Protein AF-A0A532CCW8-F1 (afdb_monomer_lite)

Radius of gyration: 17.32 Å; chains: 1; bounding box: 40×29×52 Å

Foldseek 3Di:
DDPPPPLCVLQVPDDDDDPVVVVLSVVLLVPLQDPDDDDQDDDPPPPSVSSVLSSQCNYPLVVFDEAEDEQPPDDLVVSLCQAAWDAQPPDDPSNHTDHHPPRNRVSGDYHYHPVVRHDPVSVVVVVVVNVD

Secondary structure (DSSP, 8-state):
------GGGG-TT----SHHHHHHHHHHHHHTTS---------TTS-HHHHHHHHHHTSTTTTS-EEEEE-TT--HHHHHHHHH-B-TTSSTT--S-B--HHHHTTTSEEEEETGGG--HHHHHHHHHHHH-

pLDDT: mean 86.01, std 14.14, range [35.56, 96.81]

Structure (mmCIF, N/CA/C/O backbone):
data_AF-A0A532CCW8-F1
#
_entry.id   AF-A0A532CCW8-F1
#
loop_
_atom_site.group_PDB
_atom_site.id
_atom_site.type_symbol
_atom_site.label_atom_id
_atom_site.label_alt_id
_atom_site.label_comp_id
_atom_site.label_asym_id
_atom_site.label_entity_id
_atom_site.label_seq_id
_atom_site.pdbx_PDB_ins_code
_atom_site.Cartn_x
_atom_site.Cartn_y
_atom_site.Cartn_z
_atom_site.occupancy
_atom_site.B_iso_or_equiv
_atom_site.auth_seq_id
_atom_site.auth_comp_id
_atom_site.auth_asym_id
_atom_site.auth_atom_id
_atom_site.pdbx_PDB_model_num
ATOM 1 N N . MET A 1 1 ? -19.971 -14.895 30.443 1.00 35.56 1 MET A N 1
ATOM 2 C CA . MET A 1 1 ? -18.645 -14.285 30.654 1.00 35.56 1 MET A CA 1
ATOM 3 C C . MET A 1 1 ? -18.173 -13.887 29.267 1.00 35.56 1 MET A C 1
ATOM 5 O O . MET A 1 1 ? -18.016 -14.773 28.442 1.00 35.56 1 MET A O 1
ATOM 9 N N . ARG A 1 2 ? -18.218 -12.591 28.936 1.00 36.66 2 ARG A N 1
ATOM 10 C CA . ARG A 1 2 ? -17.963 -12.102 27.572 1.00 36.66 2 ARG A CA 1
ATOM 11 C C . ARG A 1 2 ? -16.468 -12.204 27.295 1.00 36.66 2 ARG A C 1
ATOM 13 O O . ARG A 1 2 ? -15.680 -11.734 28.107 1.00 36.66 2 ARG A O 1
ATOM 20 N N . GLU A 1 3 ? -16.124 -12.830 26.180 1.00 39.66 3 GLU A N 1
ATOM 21 C CA . GLU A 1 3 ? -14.782 -12.851 25.612 1.00 39.66 3 GLU A CA 1
ATOM 22 C C . GLU A 1 3 ? -14.392 -11.418 25.227 1.00 39.66 3 GLU A C 1
ATOM 24 O O . GLU A 1 3 ? -14.631 -10.958 24.113 1.00 39.66 3 GLU A O 1
ATOM 29 N N . GLU A 1 4 ? -13.814 -10.678 26.170 1.00 39.59 4 GLU A N 1
ATOM 30 C CA . GLU A 1 4 ? -12.889 -9.601 25.834 1.00 39.59 4 GLU A CA 1
ATOM 31 C C . GLU A 1 4 ? -11.617 -10.282 25.338 1.00 39.59 4 GLU A C 1
ATOM 33 O O . GLU A 1 4 ? -10.669 -10.507 26.084 1.00 39.59 4 GLU A O 1
ATOM 38 N N . ILE A 1 5 ? -11.655 -10.713 24.074 1.00 44.22 5 ILE A N 1
ATOM 39 C CA . ILE A 1 5 ? -10.455 -11.096 23.343 1.00 44.22 5 ILE A CA 1
ATOM 40 C C . ILE A 1 5 ? -9.527 -9.897 23.454 1.00 44.22 5 ILE A C 1
ATOM 42 O O . ILE A 1 5 ? -9.855 -8.800 22.996 1.00 44.22 5 ILE A O 1
ATOM 46 N N . ASP A 1 6 ? -8.412 -10.133 24.129 1.00 42.06 6 ASP A N 1
ATOM 47 C CA . ASP A 1 6 ? -7.267 -9.261 24.280 1.00 42.06 6 ASP A CA 1
ATOM 48 C C . ASP A 1 6 ? -6.740 -8.865 22.891 1.00 42.06 6 ASP A C 1
ATOM 50 O O . ASP A 1 6 ? -5.789 -9.441 22.363 1.00 42.06 6 ASP A O 1
ATOM 54 N N . GLN A 1 7 ? -7.419 -7.904 22.255 1.00 46.50 7 GLN A N 1
ATOM 55 C CA . GLN A 1 7 ? -7.042 -7.361 20.951 1.00 46.50 7 GLN A CA 1
ATOM 56 C C . GLN A 1 7 ? -5.660 -6.699 21.005 1.00 46.50 7 GLN A C 1
ATOM 58 O O . GLN A 1 7 ? -5.055 -6.511 19.958 1.00 46.50 7 GLN A O 1
ATOM 63 N N . SER A 1 8 ? -5.132 -6.405 22.199 1.00 45.91 8 SER A N 1
ATOM 64 C CA . SER A 1 8 ? -3.763 -5.923 22.405 1.00 45.91 8 SER A CA 1
ATOM 65 C C . SER A 1 8 ? -2.706 -6.924 21.931 1.00 45.91 8 SER A C 1
ATOM 67 O O . SER A 1 8 ? -1.664 -6.506 21.439 1.00 45.91 8 SER A O 1
ATOM 69 N N . SER A 1 9 ? -2.968 -8.231 22.033 1.00 45.84 9 SER A N 1
ATOM 70 C CA . SER A 1 9 ? -1.977 -9.272 21.708 1.00 45.84 9 SER A CA 1
ATOM 71 C C . SER A 1 9 ? -1.716 -9.464 20.209 1.00 45.84 9 SER A C 1
ATOM 73 O O . SER A 1 9 ? -0.690 -10.023 19.839 1.00 45.84 9 SER A O 1
ATOM 75 N N . MET A 1 10 ? -2.605 -8.991 19.325 1.00 52.53 10 MET A N 1
ATOM 76 C CA . MET A 1 10 ? -2.406 -9.098 17.868 1.00 52.53 10 MET A CA 1
ATOM 77 C C . MET A 1 10 ? -1.639 -7.911 17.268 1.00 52.53 10 MET A C 1
ATOM 79 O O . MET A 1 10 ? -1.260 -7.957 16.099 1.00 52.53 10 MET A O 1
ATOM 83 N N . PHE A 1 11 ? -1.407 -6.853 18.050 1.00 64.69 11 PHE A N 1
ATOM 84 C CA . PHE A 1 11 ? -0.820 -5.595 17.585 1.00 64.69 11 PHE A CA 1
ATOM 85 C C . PHE A 1 11 ? 0.355 -5.171 18.473 1.00 64.69 11 PHE A C 1
ATOM 87 O O . PHE A 1 11 ? 0.402 -4.030 18.923 1.00 64.69 11 PHE A O 1
ATOM 94 N N . GLU A 1 12 ? 1.300 -6.083 18.732 1.00 59.69 12 GLU A N 1
ATOM 95 C CA . GLU A 1 12 ? 2.433 -5.853 19.651 1.00 59.69 12 GLU A CA 1
ATOM 96 C C . GLU A 1 12 ? 3.256 -4.589 19.324 1.00 59.69 12 GLU A C 1
ATOM 98 O O . GLU A 1 12 ? 3.855 -3.997 20.220 1.00 59.69 12 GLU A O 1
ATOM 103 N N . GLU A 1 13 ? 3.247 -4.124 18.069 1.00 66.50 13 GLU A N 1
ATOM 104 C CA . GLU A 1 13 ? 3.950 -2.903 17.649 1.00 66.50 13 GLU A CA 1
ATOM 105 C C . GLU A 1 13 ? 3.165 -1.598 17.907 1.00 66.50 13 GLU A C 1
ATOM 107 O O . GLU A 1 13 ? 3.763 -0.520 17.945 1.00 66.50 13 GLU A O 1
ATOM 112 N N . ILE A 1 14 ? 1.839 -1.650 18.097 1.00 78.00 14 ILE A N 1
ATOM 113 C CA . ILE A 1 14 ? 1.002 -0.457 18.309 1.00 78.00 14 ILE A CA 1
ATOM 114 C C . ILE A 1 14 ? 0.788 -0.243 19.808 1.00 78.00 14 ILE A C 1
ATOM 116 O O . ILE A 1 14 ? -0.126 -0.789 20.425 1.00 78.00 14 ILE A O 1
ATOM 120 N N . VAL A 1 15 ? 1.613 0.622 20.395 1.00 74.31 15 VAL A N 1
ATOM 121 C CA . VAL A 1 15 ? 1.509 0.991 21.811 1.00 74.31 15 VAL A CA 1
ATOM 122 C C . VAL A 1 15 ? 0.573 2.191 21.979 1.00 74.31 15 VAL A C 1
ATOM 124 O O . VAL A 1 15 ? 0.922 3.322 21.645 1.00 74.31 15 VAL A O 1
ATOM 127 N N . GLY A 1 16 ? -0.622 1.967 22.532 1.00 72.69 16 GLY A N 1
ATOM 128 C CA . GLY A 1 16 ? -1.552 3.047 22.868 1.00 72.69 16 GLY A CA 1
ATOM 129 C C . GLY A 1 16 ? -2.894 2.549 23.406 1.00 72.69 16 GLY A C 1
ATOM 130 O O . GLY A 1 16 ? -3.460 1.593 22.890 1.00 72.69 16 GLY A O 1
ATOM 131 N N . SER A 1 17 ? -3.419 3.214 24.438 1.00 78.38 17 SER A N 1
ATOM 132 C CA . SER A 1 17 ? -4.666 2.834 25.128 1.00 78.38 17 SER A CA 1
ATOM 133 C C . SER A 1 17 ? -5.795 3.862 24.990 1.00 78.38 17 SER A C 1
ATOM 135 O O . SER A 1 17 ? -6.807 3.768 25.682 1.00 78.38 17 SER A O 1
ATOM 137 N N . SER A 1 18 ? -5.637 4.859 24.114 1.00 90.00 18 SER A N 1
ATOM 138 C CA . SER A 1 18 ? -6.666 5.879 23.899 1.00 90.00 18 SER A CA 1
ATOM 139 C C . SER A 1 18 ? -7.858 5.327 23.112 1.00 90.00 18 SER A C 1
ATOM 141 O O . SER A 1 18 ? -7.714 4.438 22.267 1.00 90.00 18 SER A O 1
ATOM 143 N N . ASP A 1 19 ? -9.038 5.913 23.328 1.00 89.50 19 ASP A N 1
ATOM 144 C CA . ASP A 1 19 ? -10.256 5.539 22.596 1.00 89.50 19 ASP A CA 1
ATOM 145 C C . ASP A 1 19 ? -10.103 5.707 21.076 1.00 89.50 19 ASP A C 1
ATOM 147 O O . ASP A 1 19 ? -10.668 4.939 20.296 1.00 89.50 19 ASP A O 1
ATOM 151 N N . VAL A 1 20 ? -9.285 6.674 20.643 1.00 90.19 20 VAL A N 1
ATOM 152 C CA . VAL A 1 20 ? -8.971 6.907 19.226 1.00 90.19 20 VAL A CA 1
ATOM 153 C C . VAL A 1 20 ? -8.201 5.725 18.637 1.00 90.19 20 VAL A C 1
ATOM 155 O O . VAL A 1 20 ? -8.605 5.198 17.602 1.00 90.19 20 VAL A O 1
ATOM 158 N N . ILE A 1 21 ? -7.143 5.257 19.311 1.00 89.31 21 ILE A N 1
ATOM 159 C CA . ILE A 1 21 ? -6.379 4.084 18.862 1.00 89.31 21 ILE A CA 1
ATOM 160 C C . ILE A 1 21 ? -7.272 2.843 18.851 1.00 89.31 21 ILE A C 1
ATOM 162 O O . ILE A 1 21 ? -7.289 2.109 17.866 1.00 89.31 21 ILE A O 1
ATOM 166 N N . ARG A 1 22 ? -8.098 2.646 19.885 1.00 89.19 22 ARG A N 1
ATOM 167 C CA . ARG A 1 22 ? -9.038 1.515 19.943 1.00 89.19 22 ARG A CA 1
ATOM 168 C C . ARG A 1 22 ? -10.039 1.525 18.783 1.00 89.19 22 ARG A C 1
ATOM 170 O O . ARG A 1 22 ? -10.353 0.473 18.222 1.00 89.19 22 ARG A O 1
ATOM 177 N N . SER A 1 23 ? -10.520 2.706 18.399 1.00 92.00 23 SER A N 1
ATOM 178 C CA . SER A 1 23 ? -11.393 2.885 17.235 1.00 92.00 23 SER A CA 1
ATOM 179 C C . SER A 1 23 ? -10.683 2.512 15.929 1.00 92.00 23 SER A C 1
ATOM 181 O O . SER A 1 23 ? -11.241 1.763 15.126 1.00 92.00 23 SER A O 1
ATOM 183 N N . ILE A 1 24 ? -9.429 2.945 15.745 1.00 91.94 24 ILE A N 1
ATOM 184 C CA . ILE A 1 24 ? -8.612 2.581 14.576 1.00 91.94 24 ILE A CA 1
ATOM 185 C C . ILE A 1 24 ? -8.395 1.064 14.520 1.00 91.94 24 ILE A C 1
ATOM 187 O O . ILE A 1 24 ? -8.655 0.455 13.487 1.00 91.94 24 ILE A O 1
ATOM 191 N N . LEU A 1 25 ? -8.011 0.424 15.629 1.00 90.69 25 LEU A N 1
ATOM 192 C CA . LEU A 1 25 ? -7.828 -1.033 15.683 1.00 90.69 25 LEU A CA 1
ATOM 193 C C . LEU A 1 25 ? -9.127 -1.792 15.369 1.00 90.69 25 LEU A C 1
ATOM 195 O O . LEU A 1 25 ? -9.110 -2.817 14.688 1.00 90.69 25 LEU A O 1
ATOM 199 N N . THR A 1 26 ? -10.276 -1.247 15.775 1.00 92.06 26 THR A N 1
ATOM 200 C CA . THR A 1 26 ? -11.586 -1.799 15.402 1.00 92.06 26 THR A CA 1
ATOM 201 C C . THR A 1 26 ? -11.838 -1.704 13.892 1.00 92.06 26 THR A C 1
ATOM 203 O O . THR A 1 26 ? -12.449 -2.603 13.316 1.00 92.06 26 THR A O 1
ATOM 206 N N . GLN A 1 27 ? -11.389 -0.635 13.226 1.00 94.31 27 GLN A N 1
ATOM 207 C CA . GLN A 1 27 ? -11.470 -0.512 11.764 1.00 94.31 27 GLN A CA 1
ATOM 208 C C . GLN A 1 27 ? -10.508 -1.477 11.065 1.00 94.31 27 GLN A C 1
ATOM 210 O O . GLN A 1 27 ? -10.915 -2.148 10.117 1.00 94.31 27 GLN A O 1
ATOM 215 N N . VAL A 1 28 ? -9.280 -1.611 11.576 1.00 94.06 28 VAL A N 1
ATOM 216 C CA . VAL A 1 28 ? -8.288 -2.586 11.097 1.00 94.06 28 VAL A CA 1
ATOM 217 C C . VAL A 1 28 ? -8.870 -3.998 11.128 1.00 94.06 28 VAL A C 1
ATOM 219 O O . VAL A 1 28 ? -8.895 -4.668 10.100 1.00 94.06 28 VAL A O 1
ATOM 222 N N . ALA A 1 29 ? -9.440 -4.418 12.261 1.00 92.50 29 ALA A N 1
ATOM 223 C CA . ALA A 1 29 ? -10.049 -5.740 12.407 1.00 92.50 29 ALA A CA 1
ATOM 224 C C . ALA A 1 29 ? -11.222 -5.986 11.439 1.00 92.50 29 ALA A C 1
ATOM 226 O O . ALA A 1 29 ? -11.485 -7.126 11.063 1.00 92.50 29 ALA A O 1
ATOM 227 N N . LYS A 1 30 ? -11.932 -4.928 11.022 1.00 95.06 30 LYS A N 1
ATOM 228 C CA . LYS A 1 30 ? -13.034 -5.025 10.051 1.00 95.06 30 LYS A CA 1
ATOM 229 C C . LYS A 1 30 ? -12.548 -5.151 8.611 1.00 95.06 30 LYS A C 1
ATOM 231 O O . LYS A 1 30 ? -13.174 -5.869 7.840 1.00 95.06 30 LYS A O 1
ATOM 236 N N . VAL A 1 31 ? -11.485 -4.436 8.240 1.00 96.12 31 VAL A N 1
ATOM 237 C CA . VAL A 1 31 ? -11.010 -4.379 6.848 1.00 96.12 31 VAL A CA 1
ATOM 238 C C . VAL A 1 31 ? -9.994 -5.470 6.516 1.00 96.12 31 VAL A C 1
ATOM 240 O O . VAL A 1 31 ? -9.962 -5.937 5.382 1.00 96.12 31 VAL A O 1
ATOM 243 N N . ALA A 1 32 ? -9.219 -5.933 7.499 1.00 95.50 32 ALA A N 1
ATOM 244 C CA . ALA A 1 32 ? -8.198 -6.961 7.321 1.00 95.50 32 ALA A CA 1
ATOM 245 C C . ALA A 1 32 ? -8.672 -8.264 6.641 1.00 95.50 32 ALA A C 1
ATOM 247 O O . ALA A 1 32 ? -7.937 -8.765 5.792 1.00 95.50 32 ALA A O 1
ATOM 248 N N . PRO A 1 33 ? -9.864 -8.831 6.928 1.00 94.81 33 PRO A N 1
ATOM 249 C CA . PRO A 1 33 ? -10.321 -10.037 6.234 1.00 94.81 33 PRO A CA 1
ATOM 250 C C . PRO A 1 33 ? -10.835 -9.781 4.806 1.00 94.81 33 PRO A C 1
ATOM 252 O O . PRO A 1 33 ? -11.221 -10.736 4.138 1.00 94.81 33 PRO A O 1
ATOM 255 N N . SER A 1 34 ? -10.897 -8.525 4.348 1.00 94.62 34 SER A N 1
ATOM 256 C CA . SER A 1 34 ? -11.376 -8.173 3.007 1.00 94.62 34 SER A CA 1
ATOM 257 C C . SER A 1 34 ? -10.243 -8.062 1.985 1.00 94.62 34 SER A C 1
ATOM 259 O O . SER A 1 34 ? -9.092 -7.796 2.331 1.00 94.62 34 SER A O 1
ATOM 261 N N . ASP A 1 35 ? -10.602 -8.188 0.707 1.00 90.75 35 ASP A N 1
ATOM 262 C CA . ASP A 1 35 ? -9.687 -7.974 -0.420 1.00 90.75 35 ASP A CA 1
ATOM 263 C C . ASP A 1 35 ? -9.646 -6.522 -0.917 1.00 90.75 35 ASP A C 1
ATOM 265 O O . ASP A 1 35 ? -8.990 -6.216 -1.908 1.00 90.75 35 ASP A O 1
ATOM 269 N N . SER A 1 36 ? -10.324 -5.609 -0.222 1.00 92.44 36 SER A N 1
ATOM 270 C CA . SER A 1 36 ? -10.405 -4.203 -0.609 1.00 92.44 36 SER A CA 1
ATOM 271 C C . SER A 1 36 ? -9.081 -3.465 -0.402 1.00 92.44 36 SER A C 1
ATOM 273 O O . SER A 1 36 ? -8.396 -3.645 0.606 1.00 92.44 36 SER A O 1
ATOM 275 N N . THR A 1 37 ? -8.765 -2.539 -1.309 1.00 95.00 37 THR A N 1
ATOM 276 C CA . THR A 1 37 ? -7.689 -1.559 -1.108 1.00 95.00 37 THR A CA 1
ATOM 277 C C . THR A 1 37 ? -8.024 -0.623 0.058 1.00 95.00 37 THR A C 1
ATOM 279 O O . THR A 1 37 ? -9.152 -0.141 0.173 1.00 95.00 37 THR A O 1
ATOM 282 N N . VAL A 1 38 ? -7.037 -0.332 0.913 1.00 96.19 38 VAL A N 1
ATOM 283 C CA . VAL A 1 38 ? -7.202 0.528 2.096 1.00 96.19 38 VAL A CA 1
ATOM 284 C C . VAL A 1 38 ? -6.400 1.815 1.942 1.00 96.19 38 VAL A C 1
ATOM 286 O O . VAL A 1 38 ? -5.199 1.774 1.691 1.00 96.19 38 VAL A O 1
ATOM 289 N N . LEU A 1 39 ? -7.054 2.960 2.149 1.00 96.12 39 LEU A N 1
ATOM 290 C CA . LEU A 1 39 ? -6.404 4.268 2.217 1.00 96.12 39 LEU A CA 1
ATOM 291 C C . LEU A 1 39 ? -6.186 4.665 3.682 1.00 96.12 39 LEU A C 1
ATOM 293 O O . LEU A 1 39 ? -7.150 4.886 4.416 1.00 96.12 39 LEU A O 1
ATOM 297 N N . VAL A 1 40 ? -4.924 4.778 4.100 1.00 95.00 40 VAL A N 1
ATOM 298 C CA . VAL A 1 40 ? -4.554 5.214 5.454 1.00 95.00 40 VAL A CA 1
ATOM 299 C C . VAL A 1 40 ? -4.229 6.706 5.432 1.00 95.00 40 VAL A C 1
ATOM 301 O O . VAL A 1 40 ? -3.242 7.127 4.834 1.00 95.00 40 VAL A O 1
ATOM 304 N N . LEU A 1 41 ? -5.056 7.508 6.101 1.00 94.00 41 LEU A N 1
ATOM 305 C CA . LEU A 1 41 ? -4.876 8.955 6.212 1.00 94.00 41 LEU A CA 1
ATOM 306 C C . LEU A 1 41 ? -4.286 9.320 7.575 1.00 94.00 41 LEU A C 1
ATOM 308 O O . LEU A 1 41 ? -4.706 8.800 8.606 1.00 94.00 41 LEU A O 1
ATOM 312 N N . GLY A 1 42 ? -3.327 10.237 7.575 1.00 92.38 42 GLY A N 1
ATOM 313 C CA . GLY A 1 42 ? -2.677 10.728 8.784 1.00 92.38 42 GLY A CA 1
ATOM 314 C C . GLY A 1 42 ? -1.458 11.577 8.451 1.00 92.38 42 GLY A C 1
ATOM 315 O O . GLY A 1 42 ? -0.887 11.458 7.363 1.00 92.38 42 GLY A O 1
ATOM 316 N N . GLU A 1 43 ? -1.058 12.425 9.391 1.00 90.62 43 GLU A N 1
ATOM 317 C CA . GLU A 1 43 ? 0.115 13.288 9.254 1.00 90.62 43 GLU A CA 1
ATOM 318 C C . GLU A 1 43 ? 1.418 12.474 9.135 1.00 90.62 43 GLU A C 1
ATOM 320 O O . GLU A 1 43 ? 1.475 11.257 9.365 1.00 90.62 43 GLU A O 1
ATOM 325 N N . THR A 1 44 ? 2.495 13.134 8.721 1.00 86.44 44 THR A N 1
ATOM 326 C CA . THR A 1 44 ? 3.826 12.521 8.687 1.00 86.44 44 THR A CA 1
ATOM 327 C C . THR A 1 44 ? 4.253 12.128 10.102 1.00 86.44 44 THR A C 1
ATOM 329 O O . THR A 1 44 ? 4.097 12.897 11.045 1.00 86.44 44 THR A O 1
ATOM 332 N N . GLY A 1 45 ? 4.785 10.913 10.262 1.00 84.94 45 GLY A N 1
AT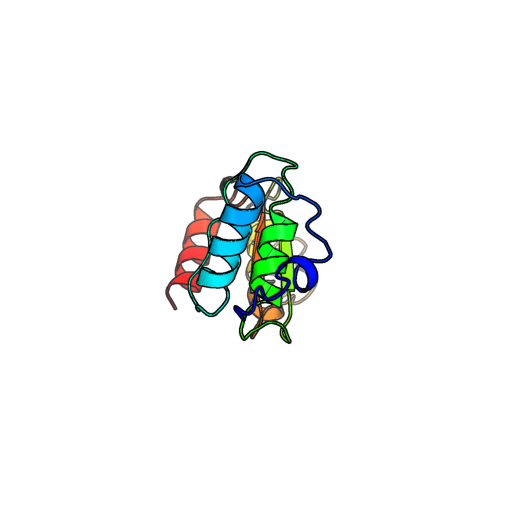OM 333 C CA . GLY A 1 45 ? 5.267 10.421 11.557 1.00 84.94 45 GLY A CA 1
ATOM 334 C C . GLY A 1 45 ? 4.202 9.833 12.493 1.00 84.94 45 GLY A C 1
ATOM 335 O O . GLY A 1 45 ? 4.548 9.422 13.594 1.00 84.94 45 GLY A O 1
ATOM 336 N N . THR A 1 46 ? 2.934 9.705 12.080 1.00 89.06 46 THR A N 1
ATOM 337 C CA . THR A 1 46 ? 1.870 9.113 12.926 1.00 89.06 46 THR A CA 1
ATOM 338 C C . THR A 1 46 ? 1.813 7.578 12.902 1.00 89.06 46 THR A C 1
ATOM 340 O O . THR A 1 46 ? 0.827 6.996 13.347 1.00 89.06 46 THR A O 1
ATOM 343 N N . GLY A 1 47 ? 2.826 6.903 12.349 1.00 88.81 47 GLY A N 1
ATOM 344 C CA . GLY A 1 47 ? 2.900 5.435 12.337 1.00 88.81 47 GLY A CA 1
ATOM 345 C C . GLY A 1 47 ? 1.949 4.739 11.354 1.00 88.81 47 GLY A C 1
ATOM 346 O O . GLY A 1 47 ? 1.474 3.643 11.639 1.00 88.81 47 GLY A O 1
ATOM 347 N N . LYS A 1 48 ? 1.664 5.339 10.188 1.00 93.56 48 LYS A N 1
ATOM 348 C CA . LYS A 1 48 ? 0.785 4.742 9.157 1.00 93.56 48 LYS A CA 1
ATOM 349 C C . LYS A 1 48 ? 1.240 3.348 8.704 1.00 93.56 48 LYS A C 1
ATOM 351 O O . LYS A 1 48 ? 0.399 2.477 8.497 1.00 93.56 48 LYS A O 1
ATOM 356 N N . GLU A 1 49 ? 2.551 3.117 8.615 1.00 93.19 49 GLU A N 1
ATOM 357 C CA . GLU A 1 49 ? 3.099 1.797 8.276 1.00 93.19 49 GLU A CA 1
ATOM 358 C C . GLU A 1 49 ? 2.723 0.731 9.319 1.00 93.19 49 GLU A C 1
ATOM 360 O O . GLU A 1 49 ? 2.381 -0.387 8.942 1.00 93.19 49 GLU A O 1
ATOM 365 N N . LEU A 1 50 ? 2.688 1.076 10.614 1.00 92.62 50 LEU A N 1
ATOM 366 C CA . LEU A 1 50 ? 2.261 0.148 11.671 1.00 92.62 50 LEU A CA 1
ATOM 367 C C . LEU A 1 50 ? 0.802 -0.275 11.476 1.00 92.62 50 LEU A C 1
ATOM 369 O O . LEU A 1 50 ? 0.463 -1.444 11.643 1.00 92.62 50 LEU A O 1
ATOM 373 N N . ILE A 1 51 ? -0.059 0.657 11.055 1.00 94.38 51 ILE A N 1
ATOM 374 C CA . ILE A 1 51 ? -1.455 0.355 10.715 1.00 94.38 51 ILE A CA 1
ATOM 375 C C . ILE A 1 51 ? -1.534 -0.566 9.492 1.00 94.38 51 ILE A C 1
ATOM 377 O O . ILE A 1 51 ? -2.293 -1.534 9.504 1.00 94.38 51 ILE A O 1
ATOM 381 N N . ALA A 1 52 ? -0.737 -0.317 8.452 1.00 95.31 52 ALA A N 1
ATOM 382 C CA . ALA A 1 52 ? -0.697 -1.178 7.269 1.00 95.31 52 ALA A CA 1
ATOM 383 C C . ALA A 1 52 ? -0.210 -2.602 7.599 1.00 95.31 52 ALA A C 1
ATOM 385 O O . ALA A 1 52 ? -0.814 -3.581 7.154 1.00 95.31 52 ALA A O 1
ATOM 386 N N . ARG A 1 53 ? 0.827 -2.730 8.438 1.00 94.88 53 ARG A N 1
ATOM 387 C CA . ARG A 1 53 ? 1.317 -4.022 8.946 1.00 94.88 53 ARG A CA 1
ATOM 388 C C . ARG A 1 53 ? 0.261 -4.735 9.781 1.00 94.88 53 ARG A C 1
ATOM 390 O O . ARG A 1 53 ? 0.020 -5.919 9.571 1.00 94.88 53 ARG A O 1
ATOM 397 N N . ALA A 1 54 ? -0.428 -4.012 10.661 1.00 93.88 54 ALA A N 1
ATOM 398 C CA . ALA A 1 54 ? -1.522 -4.547 11.465 1.00 93.88 54 ALA A CA 1
ATOM 399 C C . ALA A 1 54 ? -2.661 -5.121 10.601 1.00 93.88 54 ALA A C 1
ATOM 401 O O . ALA A 1 54 ? -3.164 -6.211 10.891 1.00 93.88 54 ALA A O 1
ATOM 402 N N . ILE A 1 55 ? -3.029 -4.427 9.515 1.00 95.62 55 ILE A N 1
ATOM 403 C CA . ILE A 1 55 ? -3.999 -4.920 8.524 1.00 95.62 55 ILE A CA 1
ATOM 404 C C . ILE A 1 55 ? -3.487 -6.211 7.879 1.00 95.62 55 ILE A C 1
ATOM 406 O O . ILE A 1 55 ? -4.211 -7.205 7.862 1.00 95.62 55 ILE A O 1
ATOM 410 N N . HIS A 1 56 ? -2.243 -6.227 7.395 1.00 95.94 56 HIS A N 1
ATOM 411 C CA . HIS A 1 56 ? -1.654 -7.401 6.749 1.00 95.94 56 HIS A CA 1
ATOM 412 C C . HIS A 1 56 ? -1.603 -8.623 7.682 1.00 95.94 56 HIS A C 1
ATOM 414 O O . HIS A 1 56 ? -2.114 -9.685 7.321 1.00 95.94 56 HIS A O 1
ATOM 420 N N . CYS A 1 57 ? -1.071 -8.472 8.898 1.00 94.12 57 CYS A N 1
ATOM 421 C CA . CYS A 1 57 ? -0.957 -9.552 9.886 1.00 94.12 57 CYS A CA 1
ATOM 422 C C . CYS A 1 57 ? -2.321 -10.122 10.312 1.00 94.12 57 CYS A C 1
ATOM 424 O O . CYS A 1 57 ? -2.428 -11.303 10.648 1.00 94.12 57 CYS A O 1
ATOM 426 N N . SER A 1 58 ? -3.369 -9.296 10.261 1.00 93.12 58 SER A N 1
ATOM 427 C CA . SER A 1 58 ? -4.747 -9.686 10.587 1.00 93.12 58 SER A CA 1
ATOM 428 C C . SER A 1 58 ? -5.537 -10.211 9.380 1.00 93.12 58 SER A C 1
ATOM 430 O O . SER A 1 58 ? -6.702 -10.580 9.526 1.00 93.12 58 SER A O 1
ATOM 432 N N . SER A 1 59 ? -4.937 -10.230 8.187 1.00 95.50 59 SER A N 1
ATOM 433 C CA . SER A 1 59 ? -5.595 -10.638 6.943 1.00 95.50 59 SER A CA 1
ATOM 434 C C . SER A 1 59 ? -5.425 -12.128 6.636 1.00 95.50 59 SER A C 1
ATOM 436 O O . SER A 1 59 ? -4.593 -12.828 7.222 1.00 95.50 59 SER A O 1
ATOM 438 N N . ALA A 1 60 ? -6.165 -12.616 5.636 1.00 95.19 60 ALA A N 1
ATOM 439 C CA . ALA A 1 60 ? -5.951 -13.947 5.064 1.00 95.19 60 ALA A CA 1
ATOM 440 C C . ALA A 1 60 ? -4.569 -14.097 4.388 1.00 95.19 60 ALA A C 1
ATOM 442 O O . ALA A 1 60 ? -4.091 -15.216 4.207 1.00 95.19 60 ALA A O 1
ATOM 443 N N . ARG A 1 61 ? -3.909 -12.977 4.057 1.00 95.81 61 ARG A N 1
ATOM 444 C CA . ARG A 1 61 ? -2.620 -12.906 3.351 1.00 95.81 61 ARG A CA 1
ATOM 445 C C . ARG A 1 61 ? -1.412 -12.754 4.276 1.00 95.81 61 ARG A C 1
ATOM 447 O O . ARG A 1 61 ? -0.309 -12.562 3.787 1.00 95.81 61 ARG A O 1
ATOM 454 N N . LYS A 1 62 ? -1.583 -12.895 5.595 1.00 95.25 62 LYS A N 1
ATOM 455 C CA . LYS A 1 62 ? -0.520 -12.710 6.606 1.00 95.25 62 LYS A CA 1
ATOM 456 C C . LYS A 1 62 ? 0.734 -13.586 6.447 1.00 95.25 62 LYS A C 1
ATOM 458 O O . LYS A 1 62 ? 1.744 -13.316 7.080 1.00 95.25 62 LYS A O 1
ATOM 463 N N . GLN A 1 63 ? 0.637 -14.680 5.686 1.00 95.88 63 GLN A N 1
ATOM 464 C CA . GLN A 1 63 ? 1.771 -15.567 5.382 1.00 95.88 63 GLN A CA 1
ATOM 465 C C . GLN A 1 63 ? 2.495 -15.174 4.085 1.00 95.88 63 GLN A C 1
ATOM 467 O O . GLN A 1 63 ? 3.556 -15.721 3.791 1.00 95.88 63 GLN A O 1
ATOM 472 N N . GLY A 1 64 ? 1.898 -14.285 3.290 1.00 95.88 64 GLY A N 1
ATOM 473 C CA . GLY A 1 64 ? 2.487 -13.735 2.078 1.00 95.88 64 GLY A CA 1
ATOM 474 C C . GLY A 1 64 ? 3.436 -12.571 2.379 1.00 95.88 64 GLY A C 1
ATOM 475 O O . GLY A 1 64 ? 3.554 -12.132 3.523 1.00 95.88 64 GLY A O 1
ATOM 476 N N . PRO A 1 65 ? 4.126 -12.050 1.357 1.00 96.81 65 PRO A N 1
ATOM 477 C CA . PRO A 1 65 ? 5.039 -10.926 1.524 1.00 96.81 65 PRO A CA 1
ATOM 478 C C . PRO A 1 65 ? 4.297 -9.642 1.929 1.00 96.81 65 PRO A C 1
ATOM 480 O O . PRO A 1 65 ? 3.240 -9.322 1.390 1.00 96.81 65 PRO A O 1
ATOM 483 N N . PHE A 1 66 ? 4.891 -8.860 2.831 1.00 96.44 66 PHE A N 1
ATOM 484 C CA . PHE A 1 66 ? 4.526 -7.461 3.055 1.00 96.44 66 PHE A CA 1
ATOM 485 C C . PHE A 1 66 ? 5.649 -6.575 2.526 1.00 96.44 66 PHE A C 1
ATOM 487 O O . PHE A 1 66 ? 6.762 -6.601 3.056 1.00 96.44 66 PHE A O 1
ATOM 494 N N . ILE A 1 67 ? 5.365 -5.796 1.485 1.00 95.25 67 ILE A N 1
ATOM 495 C CA . ILE A 1 67 ? 6.342 -4.911 0.849 1.00 95.25 67 ILE A CA 1
ATOM 496 C C . ILE A 1 67 ? 5.897 -3.465 1.036 1.00 95.25 67 ILE A C 1
ATOM 498 O O . ILE A 1 67 ? 4.839 -3.071 0.556 1.00 95.25 67 ILE A O 1
ATOM 502 N N . ALA A 1 68 ? 6.719 -2.672 1.718 1.00 93.00 68 ALA A N 1
ATOM 503 C CA . ALA A 1 68 ? 6.516 -1.237 1.868 1.00 93.00 68 ALA A CA 1
ATOM 504 C C . ALA A 1 68 ? 7.413 -0.469 0.892 1.00 93.00 68 ALA A C 1
ATOM 506 O O . ALA A 1 68 ? 8.598 -0.780 0.760 1.00 93.00 68 ALA A O 1
ATOM 507 N N . ALA A 1 69 ? 6.857 0.548 0.238 1.00 90.62 69 ALA A N 1
ATOM 508 C CA . ALA A 1 69 ? 7.589 1.447 -0.641 1.00 90.62 69 ALA A CA 1
ATOM 509 C C . ALA A 1 69 ? 7.167 2.896 -0.393 1.00 90.62 69 ALA A C 1
ATOM 511 O O . ALA A 1 69 ? 5.978 3.210 -0.354 1.00 90.62 69 ALA A O 1
ATOM 512 N N . ASN A 1 70 ? 8.153 3.778 -0.238 1.00 88.94 70 ASN A N 1
ATOM 513 C CA . ASN A 1 70 ? 7.922 5.215 -0.179 1.00 88.94 70 ASN A CA 1
ATOM 514 C C . ASN A 1 70 ? 7.950 5.771 -1.609 1.00 88.94 70 ASN A C 1
ATOM 516 O O . ASN A 1 70 ? 8.898 5.522 -2.354 1.00 88.94 70 ASN A O 1
ATOM 520 N N . CYS A 1 71 ? 6.896 6.483 -1.997 1.00 88.31 71 CYS A N 1
ATOM 521 C CA . CYS A 1 71 ? 6.727 6.987 -3.355 1.00 88.31 71 CYS A CA 1
ATOM 522 C C . CYS A 1 71 ? 7.348 8.373 -3.595 1.00 88.31 71 CYS A C 1
ATOM 524 O O . CYS A 1 71 ? 7.369 8.846 -4.733 1.00 88.31 71 CYS A O 1
ATOM 526 N N . ALA A 1 72 ? 7.856 9.025 -2.554 1.00 84.75 72 ALA A N 1
ATOM 527 C CA . ALA A 1 72 ? 8.318 10.399 -2.611 1.00 84.75 72 ALA A CA 1
ATOM 528 C C . ALA A 1 72 ? 9.714 10.544 -3.220 1.00 84.75 72 ALA A C 1
ATOM 530 O O . ALA A 1 72 ? 10.591 9.692 -3.079 1.00 84.75 72 ALA A O 1
ATOM 531 N N . GLY A 1 73 ? 9.938 11.681 -3.883 1.00 75.81 73 GLY A N 1
ATOM 532 C CA . GLY A 1 73 ? 11.265 12.102 -4.340 1.00 75.81 73 GLY A CA 1
ATOM 533 C C . GLY A 1 73 ? 11.848 11.321 -5.525 1.00 75.81 73 GLY A C 1
ATOM 534 O O . GLY A 1 73 ? 13.000 11.562 -5.890 1.00 75.81 73 GLY A O 1
ATOM 535 N N . PHE A 1 74 ? 11.084 10.421 -6.152 1.00 76.94 74 PHE A N 1
ATOM 536 C CA . PHE A 1 74 ? 11.514 9.682 -7.342 1.00 76.94 74 PHE A CA 1
ATOM 537 C C . PHE A 1 74 ? 11.078 10.356 -8.647 1.00 76.94 74 PHE A C 1
ATOM 539 O O . PHE A 1 74 ? 10.021 10.974 -8.736 1.00 76.94 74 PHE A O 1
ATOM 546 N N . THR A 1 75 ? 11.888 10.191 -9.696 1.00 79.94 75 THR A N 1
ATOM 547 C CA . THR A 1 75 ? 11.478 10.520 -11.067 1.00 79.94 75 THR A CA 1
ATOM 548 C C . THR A 1 75 ? 10.489 9.479 -11.591 1.00 79.94 75 THR A C 1
ATOM 550 O O . THR A 1 75 ? 10.543 8.313 -11.193 1.00 79.94 75 THR A O 1
ATOM 553 N N . ASP A 1 76 ? 9.650 9.864 -12.557 1.00 81.06 76 ASP A N 1
ATOM 554 C CA . ASP A 1 76 ? 8.667 8.989 -13.213 1.00 81.06 76 ASP A CA 1
ATOM 555 C C . ASP A 1 76 ? 9.242 7.624 -13.621 1.00 81.06 76 ASP A C 1
ATOM 557 O O . ASP A 1 76 ? 8.637 6.579 -13.379 1.00 81.06 76 ASP A O 1
ATOM 561 N N . SER A 1 77 ? 10.435 7.627 -14.227 1.00 80.94 77 SER A N 1
ATOM 562 C CA . SER A 1 77 ? 11.093 6.416 -14.719 1.00 80.94 77 SER A CA 1
ATOM 563 C C . SER A 1 77 ? 11.540 5.483 -13.595 1.00 80.94 77 SER A C 1
ATOM 565 O O . SER A 1 77 ? 11.389 4.269 -13.719 1.00 80.94 77 SER A O 1
ATOM 567 N N . LEU A 1 78 ? 12.068 6.029 -12.496 1.00 83.75 78 LEU A N 1
ATOM 568 C CA . LEU A 1 78 ? 12.538 5.238 -11.361 1.00 83.75 78 LEU A CA 1
ATOM 569 C C . LEU A 1 78 ? 11.368 4.665 -10.570 1.00 83.75 78 LEU A C 1
ATOM 571 O O . LEU A 1 78 ? 11.382 3.475 -10.261 1.00 83.75 78 LEU A O 1
ATOM 575 N N . LEU A 1 79 ? 10.346 5.477 -10.290 1.00 88.56 79 LEU A N 1
ATOM 576 C CA . LEU A 1 79 ? 9.173 5.012 -9.558 1.00 88.56 79 LEU A CA 1
ATOM 577 C C . LEU A 1 79 ? 8.409 3.949 -10.355 1.00 88.56 79 LEU A C 1
ATOM 579 O O . LEU A 1 79 ? 8.093 2.889 -9.820 1.00 88.56 79 LEU A O 1
ATOM 583 N N . GLY A 1 80 ? 8.180 4.186 -11.652 1.00 88.69 80 GLY A N 1
ATOM 584 C CA . GLY A 1 80 ? 7.553 3.198 -12.528 1.00 88.69 80 GLY A CA 1
ATOM 585 C C . GLY A 1 80 ? 8.357 1.897 -12.594 1.00 88.69 80 GLY A C 1
ATOM 586 O O . GLY A 1 80 ? 7.794 0.816 -12.441 1.00 88.69 80 GLY A O 1
ATOM 587 N N . SER A 1 81 ? 9.681 1.995 -12.735 1.00 88.31 81 SER A N 1
ATOM 588 C CA . SER A 1 81 ? 10.570 0.832 -12.722 1.00 88.31 81 SER A CA 1
ATOM 589 C C . SER A 1 81 ? 10.546 0.070 -11.394 1.00 88.31 81 SER A C 1
ATOM 591 O O . SER A 1 81 ? 10.699 -1.146 -11.405 1.00 88.31 81 SER A O 1
ATOM 593 N N . GLN A 1 82 ? 10.422 0.742 -10.248 1.00 88.19 82 GLN A N 1
ATOM 594 C CA . GLN A 1 82 ? 10.327 0.050 -8.961 1.00 88.19 82 GLN A CA 1
ATOM 595 C C . GLN A 1 82 ? 8.981 -0.656 -8.821 1.00 88.19 82 GLN A C 1
ATOM 597 O O . GLN A 1 82 ? 8.940 -1.841 -8.512 1.00 88.19 82 GLN A O 1
ATOM 602 N N . LEU A 1 83 ? 7.879 0.045 -9.089 1.00 91.50 83 LEU A N 1
ATOM 603 C CA . LEU A 1 83 ? 6.534 -0.502 -8.918 1.00 91.50 83 LEU A CA 1
ATOM 604 C C . LEU A 1 83 ? 6.256 -1.665 -9.878 1.00 91.50 83 LEU A C 1
ATOM 606 O O . LEU A 1 83 ? 5.791 -2.720 -9.445 1.00 91.50 83 LEU A O 1
ATOM 610 N N . PHE A 1 84 ? 6.578 -1.491 -11.161 1.00 92.06 84 PHE A N 1
ATOM 611 C CA . PHE A 1 84 ? 6.177 -2.408 -12.235 1.00 92.06 84 PHE A CA 1
ATOM 612 C C . PHE A 1 84 ? 7.332 -3.233 -12.815 1.00 92.06 84 PHE A C 1
ATOM 614 O O . PHE A 1 84 ? 7.098 -4.116 -13.637 1.00 92.06 84 PHE A O 1
ATOM 621 N N . GLY A 1 85 ? 8.569 -2.970 -12.393 1.00 91.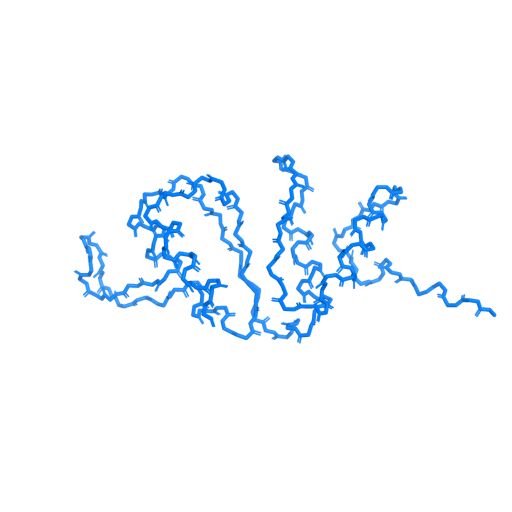75 85 GLY A N 1
ATOM 622 C CA . GLY A 1 85 ? 9.752 -3.632 -12.931 1.00 91.75 85 GLY A CA 1
ATOM 623 C C . GLY A 1 85 ? 10.207 -3.044 -14.265 1.00 91.75 85 GLY A C 1
ATOM 624 O O . GLY A 1 85 ? 9.609 -2.121 -14.824 1.00 91.75 85 GLY A O 1
ATOM 625 N N . HIS A 1 86 ? 11.305 -3.581 -14.789 1.00 90.38 86 HIS A N 1
ATOM 626 C CA . HIS A 1 86 ? 11.794 -3.241 -16.121 1.00 90.38 86 HIS A CA 1
ATOM 627 C C . HIS A 1 86 ? 12.565 -4.393 -16.761 1.00 90.38 86 HIS A C 1
ATOM 629 O O . HIS A 1 86 ? 13.078 -5.295 -16.098 1.00 90.38 86 HIS A O 1
ATOM 635 N N . LYS A 1 87 ? 12.677 -4.328 -18.088 1.00 89.44 87 LYS A N 1
ATOM 636 C CA . LYS A 1 87 ? 13.577 -5.172 -18.872 1.00 89.44 87 LYS A CA 1
ATOM 637 C C . LYS A 1 87 ? 14.884 -4.447 -19.147 1.00 89.44 87 LYS A C 1
ATOM 639 O O . LYS A 1 87 ? 14.909 -3.217 -19.258 1.00 89.44 87 LYS A O 1
ATOM 644 N N . ARG A 1 88 ? 15.963 -5.210 -19.310 1.00 87.94 88 ARG A N 1
ATOM 645 C CA . ARG A 1 88 ? 17.269 -4.676 -19.696 1.00 87.94 88 ARG A CA 1
ATOM 646 C C . ARG A 1 88 ? 17.131 -3.759 -20.916 1.00 87.94 88 ARG A C 1
ATOM 648 O O . ARG A 1 88 ? 16.583 -4.154 -21.942 1.00 87.94 88 ARG A O 1
ATOM 655 N N . GLY A 1 89 ? 17.663 -2.543 -20.811 1.00 83.31 89 GLY A N 1
ATOM 656 C CA . GLY A 1 89 ? 17.614 -1.539 -21.878 1.00 83.31 89 GLY A CA 1
ATOM 657 C C . GLY A 1 89 ? 16.332 -0.700 -21.951 1.00 83.31 89 GLY A C 1
ATOM 658 O O . GLY A 1 89 ? 16.216 0.106 -22.869 1.00 83.31 89 GLY A O 1
ATOM 659 N N . ALA A 1 90 ? 15.398 -0.826 -21.000 1.00 81.94 90 ALA A N 1
ATOM 660 C CA . ALA A 1 90 ? 14.188 0.005 -20.958 1.00 81.94 90 ALA A CA 1
ATOM 661 C C . ALA A 1 90 ? 14.475 1.513 -20.779 1.00 81.94 90 ALA A C 1
ATOM 663 O O . ALA A 1 90 ? 13.694 2.346 -21.233 1.00 81.94 90 ALA A O 1
ATOM 664 N N . PHE A 1 91 ? 15.593 1.874 -20.139 1.00 78.19 91 PHE A N 1
ATOM 665 C CA . PHE A 1 91 ? 16.080 3.252 -20.008 1.00 78.19 91 PHE A CA 1
ATOM 666 C C . PHE A 1 91 ? 17.610 3.288 -19.847 1.00 78.19 91 PHE A C 1
ATOM 668 O O . PHE A 1 91 ? 18.264 2.258 -19.650 1.00 78.19 91 PHE A O 1
ATOM 675 N N . THR A 1 92 ? 18.208 4.481 -19.919 1.00 75.75 92 THR A N 1
ATOM 676 C CA . THR A 1 92 ? 19.649 4.679 -19.693 1.00 75.75 92 THR A CA 1
ATOM 677 C C . THR A 1 92 ? 20.022 4.303 -18.257 1.00 75.75 92 THR A C 1
ATOM 679 O O . THR A 1 92 ? 19.672 5.019 -17.324 1.00 75.75 92 THR A O 1
ATOM 682 N N . GLY A 1 93 ? 20.726 3.182 -18.082 1.00 78.06 93 GLY A N 1
ATOM 683 C CA . GLY A 1 93 ? 21.066 2.621 -16.766 1.00 78.06 93 GLY A CA 1
ATOM 684 C C . GLY A 1 93 ? 20.362 1.300 -16.429 1.00 78.06 93 GLY A C 1
ATOM 685 O O . GLY A 1 93 ? 20.716 0.676 -15.434 1.00 78.06 93 GLY A O 1
ATOM 686 N N . ALA A 1 94 ? 19.434 0.821 -17.266 1.00 82.50 94 ALA A N 1
ATOM 687 C CA . ALA A 1 94 ? 18.792 -0.489 -17.119 1.00 82.50 94 ALA A CA 1
ATOM 688 C C . ALA A 1 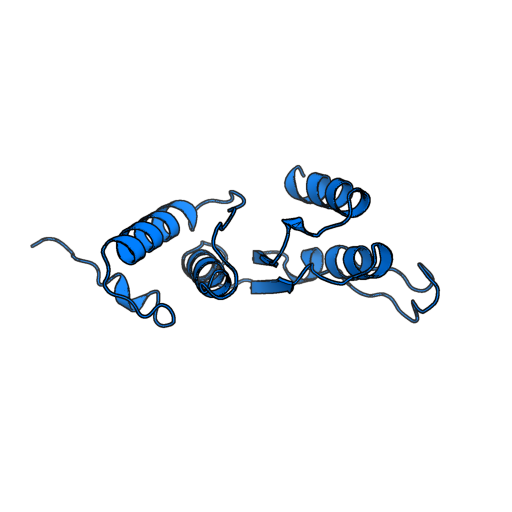94 ? 19.740 -1.633 -17.537 1.00 82.50 94 ALA A C 1
ATOM 690 O O . ALA A 1 94 ? 19.674 -2.145 -18.660 1.00 82.50 94 ALA A O 1
ATOM 691 N N . VAL A 1 95 ? 20.669 -2.004 -16.649 1.00 84.06 95 VAL A N 1
ATOM 692 C CA . VAL A 1 95 ? 21.726 -3.003 -16.916 1.00 84.06 95 VAL A CA 1
ATOM 693 C C . VAL A 1 95 ? 21.190 -4.445 -16.937 1.00 84.06 95 VAL A C 1
ATOM 695 O O . VAL A 1 95 ? 21.784 -5.304 -17.592 1.00 84.06 95 VAL A O 1
ATOM 698 N N . GLY A 1 96 ? 20.050 -4.712 -16.297 1.00 86.31 96 GLY A N 1
ATOM 699 C CA . GLY A 1 96 ? 19.442 -6.040 -16.204 1.00 86.31 96 GLY A CA 1
ATOM 700 C C . GLY A 1 96 ? 17.917 -5.994 -16.201 1.00 86.31 96 GLY A C 1
ATOM 701 O O . GLY A 1 96 ? 17.322 -4.926 -16.303 1.00 86.31 96 GLY A O 1
ATOM 702 N N . ASP A 1 97 ? 17.307 -7.171 -16.113 1.00 89.44 97 ASP A N 1
ATOM 703 C CA . ASP A 1 97 ? 15.882 -7.303 -15.820 1.00 89.44 97 ASP A CA 1
ATOM 704 C C . ASP A 1 97 ? 15.671 -7.157 -14.309 1.00 89.44 97 ASP A C 1
ATOM 706 O O . ASP A 1 97 ? 16.472 -7.663 -13.520 1.00 89.44 97 ASP A O 1
ATOM 710 N N . GLN A 1 98 ? 14.583 -6.506 -13.909 1.00 89.19 98 GLN A N 1
ATOM 711 C CA . GLN A 1 98 ? 14.213 -6.353 -12.508 1.00 89.19 98 GLN A CA 1
ATOM 712 C C . GLN A 1 98 ? 12.704 -6.523 -12.347 1.00 89.19 98 GLN A C 1
ATOM 714 O O . GLN A 1 98 ? 11.930 -5.841 -13.021 1.00 89.19 98 GLN A O 1
ATOM 719 N N . ALA A 1 99 ? 12.305 -7.427 -11.450 1.00 90.44 99 ALA A N 1
ATOM 720 C CA . ALA A 1 99 ? 10.910 -7.613 -11.066 1.00 90.44 99 ALA A CA 1
ATOM 721 C C . ALA A 1 99 ? 10.385 -6.374 -10.328 1.00 90.44 99 ALA A C 1
ATOM 723 O O . ALA A 1 99 ? 11.124 -5.718 -9.586 1.00 90.44 99 ALA A O 1
ATOM 724 N N . GLY A 1 100 ? 9.110 -6.055 -10.546 1.00 92.94 100 GLY A N 1
ATOM 725 C CA . GLY A 1 100 ? 8.439 -4.955 -9.857 1.00 92.94 100 GLY A CA 1
ATOM 726 C C . GLY A 1 100 ? 8.065 -5.302 -8.419 1.00 92.94 100 GLY A C 1
ATOM 727 O O . GLY A 1 100 ? 8.018 -6.473 -8.032 1.00 92.94 100 GLY A O 1
ATOM 728 N N . LEU A 1 101 ? 7.739 -4.282 -7.627 1.00 93.81 101 LEU A N 1
ATOM 729 C CA . LEU A 1 101 ? 7.210 -4.456 -6.273 1.00 93.81 101 LEU A CA 1
ATOM 730 C C . LEU A 1 101 ? 5.884 -5.223 -6.277 1.00 93.81 101 LEU A C 1
ATOM 732 O O . LEU A 1 101 ? 5.690 -6.068 -5.411 1.00 93.81 101 LEU A O 1
ATOM 736 N N . PHE A 1 102 ? 5.007 -4.986 -7.260 1.00 93.81 102 PHE A N 1
ATOM 737 C CA . PHE A 1 102 ? 3.740 -5.722 -7.366 1.00 93.81 102 PHE A CA 1
ATOM 738 C C . PHE A 1 102 ? 3.949 -7.214 -7.630 1.00 93.81 102 PHE A C 1
ATOM 740 O O . PHE A 1 102 ? 3.324 -8.037 -6.974 1.00 93.81 102 PHE A O 1
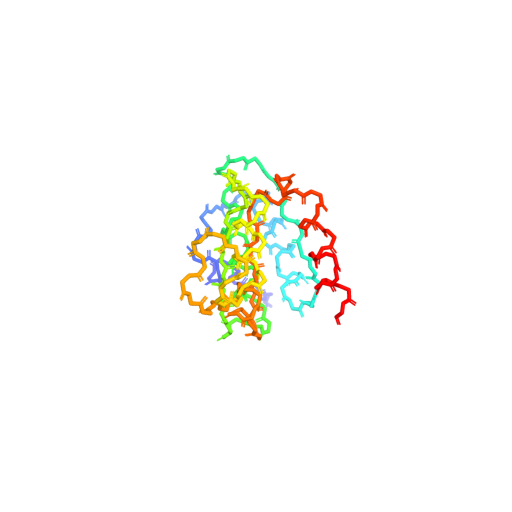ATOM 747 N N . GLU A 1 103 ? 4.872 -7.562 -8.529 1.00 93.75 103 GLU A N 1
ATOM 748 C CA . GLU A 1 103 ? 5.241 -8.958 -8.795 1.00 93.75 103 GLU A CA 1
ATOM 749 C C . GLU A 1 103 ? 5.894 -9.601 -7.564 1.00 93.75 103 GLU A C 1
ATOM 751 O O . GLU A 1 103 ? 5.577 -10.726 -7.193 1.00 93.75 103 GLU A O 1
ATOM 756 N N . SER A 1 104 ? 6.766 -8.859 -6.880 1.00 93.19 104 SER A N 1
ATOM 757 C CA . SER A 1 104 ? 7.446 -9.338 -5.671 1.00 93.19 104 SER A CA 1
ATOM 758 C C . SER A 1 104 ? 6.491 -9.536 -4.487 1.00 93.19 104 SER A C 1
ATOM 760 O O . SER A 1 104 ? 6.795 -10.302 -3.574 1.00 93.19 104 SER A O 1
ATOM 762 N N . ALA A 1 105 ? 5.359 -8.829 -4.482 1.00 94.75 105 ALA A N 1
ATOM 763 C CA . ALA A 1 105 ? 4.342 -8.890 -3.441 1.00 94.75 105 ALA A CA 1
ATOM 764 C C . ALA A 1 105 ? 3.179 -9.834 -3.778 1.00 94.75 105 ALA A C 1
ATOM 766 O O . ALA A 1 105 ? 2.166 -9.810 -3.072 1.00 94.75 105 ALA A O 1
ATOM 767 N N . ASP A 1 106 ? 3.298 -10.637 -4.838 1.00 94.69 106 ASP A N 1
ATOM 768 C CA . ASP A 1 106 ? 2.249 -11.568 -5.240 1.00 94.69 106 ASP A CA 1
ATOM 769 C C . ASP A 1 106 ? 1.837 -12.495 -4.080 1.00 94.69 106 ASP A C 1
ATOM 771 O O . ASP A 1 106 ? 2.657 -12.943 -3.272 1.00 94.69 106 ASP A O 1
ATOM 775 N N . GLY A 1 107 ? 0.528 -12.714 -3.939 1.00 94.06 107 GLY A N 1
ATOM 776 C CA . GLY A 1 107 ? -0.070 -13.414 -2.794 1.00 94.06 107 GLY A CA 1
ATOM 777 C C . GLY A 1 107 ? 0.009 -12.682 -1.441 1.00 94.06 107 GLY A C 1
ATOM 778 O O . GLY A 1 107 ? -0.424 -13.234 -0.427 1.00 94.06 107 GLY A O 1
ATOM 779 N N . GLY A 1 108 ? 0.540 -11.456 -1.400 1.00 96.12 108 GLY A N 1
ATOM 780 C CA . GLY A 1 108 ? 0.817 -10.685 -0.188 1.00 96.12 108 GLY A CA 1
ATOM 781 C C . GLY A 1 108 ? 0.150 -9.308 -0.146 1.00 96.12 108 GLY A C 1
ATOM 782 O O . GLY A 1 108 ? -1.045 -9.153 -0.391 1.00 96.12 108 GLY A O 1
ATOM 783 N N . THR A 1 109 ? 0.879 -8.282 0.286 1.00 96.56 109 THR A N 1
ATOM 784 C CA . THR A 1 109 ? 0.368 -6.910 0.429 1.00 96.56 109 THR A CA 1
ATOM 785 C C . THR A 1 109 ? 1.454 -5.892 0.104 1.00 96.56 109 THR A C 1
ATOM 787 O O . THR A 1 109 ? 2.571 -5.985 0.614 1.00 96.56 109 THR A O 1
ATOM 790 N N . VAL A 1 110 ? 1.103 -4.888 -0.703 1.00 96.50 110 VAL A N 1
ATOM 791 C CA . VAL A 1 110 ? 1.943 -3.714 -0.966 1.00 96.50 110 VAL A CA 1
ATOM 792 C C . VAL A 1 110 ? 1.413 -2.531 -0.164 1.00 96.50 110 VAL A C 1
ATOM 794 O O . VAL A 1 110 ? 0.234 -2.191 -0.261 1.00 96.50 110 VAL A O 1
ATOM 797 N N . PHE A 1 111 ? 2.284 -1.884 0.605 1.00 96.44 111 PHE A N 1
ATOM 798 C CA . PHE A 1 111 ? 2.021 -0.597 1.237 1.00 96.44 111 PHE A CA 1
ATOM 799 C C . PHE A 1 111 ? 2.766 0.504 0.482 1.00 96.44 111 PHE A C 1
ATOM 801 O O . PHE A 1 111 ? 3.989 0.456 0.354 1.00 96.44 111 PHE A O 1
ATOM 808 N N . LEU A 1 112 ? 2.023 1.491 -0.017 1.00 94.81 112 LEU A N 1
ATOM 809 C CA . LEU A 1 112 ? 2.567 2.644 -0.728 1.00 94.81 112 LEU A CA 1
ATOM 810 C C . LEU A 1 112 ? 2.444 3.882 0.161 1.00 94.81 112 LEU A C 1
ATOM 812 O O . LEU A 1 112 ? 1.347 4.422 0.322 1.00 94.81 112 LEU A O 1
ATOM 816 N N . ASP A 1 113 ? 3.559 4.316 0.744 1.00 93.44 113 ASP A N 1
ATOM 817 C CA . ASP A 1 113 ? 3.605 5.551 1.524 1.00 93.44 113 ASP A CA 1
ATOM 818 C C . ASP A 1 113 ? 3.788 6.759 0.604 1.00 93.44 113 ASP A C 1
ATOM 820 O O . ASP A 1 113 ? 4.386 6.652 -0.469 1.00 93.44 113 ASP A O 1
ATOM 824 N N . GLU A 1 114 ? 3.252 7.904 1.024 1.00 92.00 114 GLU A N 1
ATOM 825 C CA . GLU A 1 114 ? 3.272 9.152 0.244 1.00 92.00 114 GLU A CA 1
ATOM 826 C C . GLU A 1 114 ? 2.698 8.976 -1.178 1.00 92.00 114 GLU A C 1
ATOM 828 O O . GLU A 1 114 ? 3.127 9.598 -2.146 1.00 92.00 114 GLU A O 1
ATOM 833 N N . ILE A 1 115 ? 1.654 8.145 -1.310 1.00 92.00 115 ILE A N 1
ATOM 834 C CA . ILE A 1 115 ? 0.966 7.881 -2.586 1.00 92.00 115 ILE A CA 1
ATOM 835 C C . ILE A 1 115 ? 0.370 9.142 -3.236 1.00 92.00 115 ILE A C 1
ATOM 837 O O . ILE A 1 115 ? 0.009 9.118 -4.404 1.00 92.00 115 ILE A O 1
ATOM 841 N N . GLY A 1 116 ? 0.252 10.253 -2.505 1.00 90.00 116 GLY A N 1
ATOM 842 C CA . GLY A 1 116 ? -0.156 11.543 -3.067 1.00 90.00 116 GLY A CA 1
ATOM 843 C C . GLY A 1 116 ? 0.891 12.172 -3.992 1.00 90.00 116 GLY A C 1
ATOM 844 O O . GLY A 1 116 ? 0.524 12.971 -4.850 1.00 90.00 116 GLY A O 1
ATOM 845 N N . ASP A 1 117 ? 2.159 11.775 -3.865 1.00 88.25 117 ASP A N 1
ATOM 846 C CA . ASP A 1 117 ? 3.286 12.372 -4.590 1.00 88.25 117 ASP A CA 1
ATOM 847 C C . ASP A 1 117 ? 3.644 11.622 -5.882 1.00 88.25 117 ASP A C 1
ATOM 849 O O . ASP A 1 117 ? 4.627 11.950 -6.550 1.00 88.25 117 ASP A O 1
ATOM 853 N N . ILE A 1 118 ? 2.843 10.624 -6.280 1.00 90.88 118 ILE A N 1
ATOM 854 C CA . ILE A 1 118 ? 3.125 9.870 -7.503 1.00 90.88 118 ILE A CA 1
ATOM 855 C C . ILE A 1 118 ? 2.811 10.680 -8.774 1.00 90.88 118 ILE A C 1
ATOM 857 O O . ILE A 1 118 ? 1.738 11.288 -8.882 1.00 90.88 118 ILE A O 1
ATOM 861 N N . PRO A 1 119 ? 3.683 10.627 -9.797 1.00 90.25 119 PRO A N 1
ATOM 862 C CA . PRO A 1 119 ? 3.439 11.246 -11.096 1.00 90.25 119 PRO A CA 1
ATOM 863 C C . PRO A 1 119 ? 2.185 10.709 -11.807 1.00 90.25 119 PRO A C 1
ATOM 865 O O . PRO A 1 119 ? 1.841 9.529 -11.712 1.00 90.25 119 PRO A O 1
ATOM 868 N N . LEU A 1 120 ? 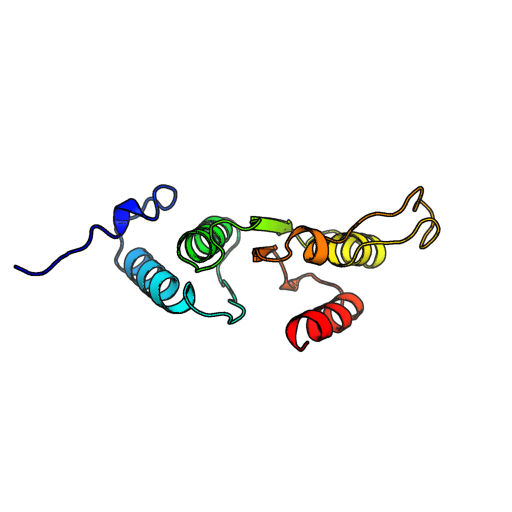1.509 11.566 -12.581 1.00 89.75 120 LEU A N 1
ATOM 869 C CA . LEU A 1 120 ? 0.212 11.264 -13.215 1.00 89.75 120 LEU A CA 1
ATOM 870 C C . LEU A 1 120 ? 0.253 10.064 -14.188 1.00 89.75 120 LEU A C 1
ATOM 872 O O . LEU A 1 120 ? -0.704 9.295 -14.303 1.00 89.75 120 LEU A O 1
ATOM 876 N N . ASN A 1 121 ? 1.367 9.874 -14.892 1.00 87.88 121 ASN A N 1
ATOM 877 C CA . ASN A 1 121 ? 1.583 8.709 -15.756 1.00 87.88 121 ASN A CA 1
ATOM 878 C C . ASN A 1 121 ? 1.659 7.400 -14.950 1.00 87.88 121 ASN A C 1
ATOM 880 O O . ASN A 1 121 ? 1.059 6.405 -15.352 1.00 87.88 121 ASN A O 1
ATOM 884 N N . VAL A 1 122 ? 2.328 7.410 -13.795 1.00 91.06 122 VAL A N 1
ATOM 885 C CA . VAL A 1 122 ? 2.407 6.268 -12.873 1.00 91.06 122 VAL A CA 1
ATOM 886 C C . VAL A 1 122 ? 1.031 5.962 -12.273 1.00 91.06 122 VAL A C 1
ATOM 888 O O . VAL A 1 122 ? 0.664 4.790 -12.195 1.00 91.06 122 VAL A O 1
ATOM 891 N N . GLN A 1 123 ? 0.224 6.985 -11.954 1.00 92.88 123 GLN A N 1
ATOM 892 C CA . GLN A 1 123 ? -1.165 6.810 -11.487 1.00 92.88 123 GLN A CA 1
ATOM 893 C C . GLN A 1 123 ? -2.010 6.000 -12.474 1.00 92.88 123 GLN A C 1
ATOM 895 O O . GLN A 1 123 ? -2.803 5.155 -12.067 1.00 92.88 123 GLN A O 1
ATOM 900 N N . THR A 1 124 ? -1.823 6.224 -13.777 1.00 92.12 124 THR A N 1
ATOM 901 C CA . THR A 1 124 ? -2.582 5.516 -14.817 1.00 92.12 124 THR A CA 1
ATOM 902 C C . THR A 1 124 ? -2.250 4.022 -14.835 1.00 92.12 124 THR A C 1
ATOM 904 O O . THR A 1 124 ? -3.150 3.193 -14.962 1.00 92.12 124 THR A O 1
ATOM 907 N N . SER A 1 125 ? -0.972 3.666 -14.683 1.00 90.38 125 SER A N 1
ATOM 908 C CA . SER A 1 125 ? -0.539 2.267 -14.586 1.00 90.38 125 SER A CA 1
ATOM 909 C C . SER A 1 125 ? -1.002 1.620 -13.282 1.00 90.38 125 SER A C 1
ATOM 911 O O . SER A 1 125 ? -1.488 0.493 -13.302 1.00 90.38 125 SER A O 1
ATOM 913 N N . LEU A 1 126 ? -0.921 2.350 -12.165 1.00 92.50 126 LEU A N 1
ATOM 914 C CA . LEU A 1 126 ? -1.408 1.885 -10.868 1.00 92.50 126 LEU A CA 1
ATOM 915 C C . LEU A 1 126 ? -2.911 1.590 -10.902 1.00 92.50 126 LEU A C 1
ATOM 917 O O . LEU A 1 126 ? -3.347 0.570 -10.382 1.00 92.50 126 LEU A O 1
ATOM 921 N N . LEU A 1 127 ? -3.699 2.448 -11.555 1.00 93.69 127 LEU A N 1
ATOM 922 C CA . LEU A 1 127 ? -5.139 2.246 -11.694 1.00 93.69 127 LEU A CA 1
ATOM 923 C C . LEU A 1 127 ? -5.469 0.927 -12.401 1.00 93.69 127 LEU A C 1
ATOM 925 O O . LEU A 1 127 ? -6.410 0.257 -11.995 1.00 93.69 127 LEU A O 1
ATOM 929 N N . ARG A 1 128 ? -4.693 0.539 -13.422 1.00 91.06 128 ARG A N 1
ATOM 930 C CA . ARG A 1 128 ? -4.889 -0.746 -14.111 1.00 91.06 128 ARG A CA 1
ATOM 931 C C . ARG A 1 128 ? -4.636 -1.924 -13.177 1.00 91.06 128 ARG A C 1
ATOM 933 O O . ARG A 1 128 ? -5.467 -2.816 -13.119 1.00 91.06 128 ARG A O 1
ATOM 940 N N . VAL A 1 129 ? -3.562 -1.866 -12.387 1.00 89.56 129 VAL A N 1
ATOM 941 C CA . VAL A 1 129 ? -3.244 -2.899 -11.383 1.00 89.56 129 VAL A CA 1
ATOM 942 C C . VAL A 1 129 ? -4.342 -3.038 -10.324 1.00 89.56 129 VAL A C 1
ATOM 944 O O . VAL A 1 129 ? -4.546 -4.123 -9.805 1.00 89.56 129 VAL A O 1
ATOM 947 N N . LEU A 1 130 ? -5.047 -1.956 -9.986 1.00 89.81 130 LEU A N 1
ATOM 948 C CA . LEU A 1 130 ? -6.136 -1.995 -9.003 1.00 89.81 130 LEU A CA 1
ATOM 949 C C . LEU A 1 130 ? -7.495 -2.421 -9.590 1.00 89.81 130 LEU A C 1
ATOM 951 O O . LEU A 1 130 ? -8.415 -2.696 -8.823 1.00 89.81 130 LEU A O 1
ATOM 955 N N . GLN A 1 131 ? -7.660 -2.387 -10.914 1.00 88.19 131 GLN A N 1
ATOM 956 C CA . GLN A 1 131 ? -8.922 -2.705 -11.598 1.00 88.19 131 GLN A CA 1
ATOM 957 C C . GLN A 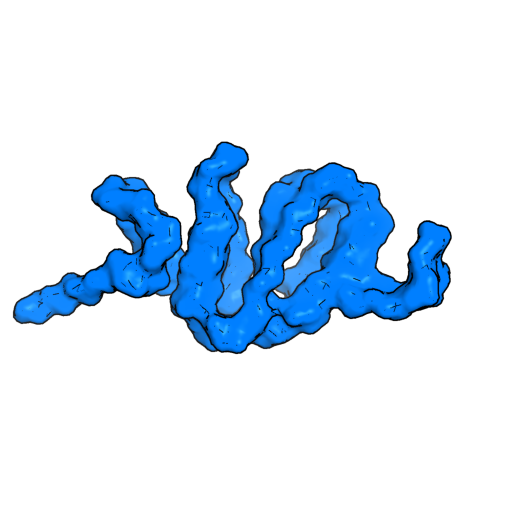1 131 ? -8.977 -4.130 -12.148 1.00 88.19 131 GLN A C 1
ATOM 959 O O . GLN A 1 131 ? -10.078 -4.657 -12.320 1.00 88.19 131 GLN A O 1
ATOM 964 N N . GLU A 1 132 ? -7.819 -4.693 -12.482 1.00 70.75 132 GLU A N 1
ATOM 965 C CA . GLU A 1 132 ? -7.649 -6.073 -12.949 1.00 70.75 132 GLU A CA 1
ATOM 966 C C . GLU A 1 132 ? -7.547 -7.046 -11.769 1.00 70.75 132 GLU A C 1
ATOM 968 O O . GLU A 1 132 ? -8.196 -8.115 -11.857 1.00 70.75 132 GLU A O 1
#

Sequence (132 aa):
MREEIDQSSMFEEIVGSSDVIRSILTQVAKVAPSDSTVLVLGETGTGKELIARAIHCSSARKQGPFIAANCAGFTDSLLGSQLFGHKRGAFTGAVGDQAGLFESADGGTVFLDEIGDIPLNVQTSLLRVLQE